Protein AF-A0AAU8FGI9-F1 (afdb_monomer_lite)

InterPro domains:
  IPR025515 Protein of unknown function DUF4403 [PF14356] (1-142)

Radius of gyration: 22.76 Å; chains: 1; bounding box: 49×37×67 Å

Foldseek 3Di:
DDWPDWDWFDDPQWIWIWTADDDPFGGIKIKIFHWWADQVQQKIFGPPIFIDDPGPDPVCVVVPPVCRVVVSVVVRVVRIGRCPVVVVVVVVVVQVCQCWPDPDVQKTKHKDWDDKGFDTWGHDGHDIDTDIDTDTDMDIGGGDPPDD

Structure (mmCIF, N/CA/C/O backbone):
data_AF-A0AAU8FGI9-F1
#
_entry.id   AF-A0AAU8FGI9-F1
#
loop_
_atom_site.group_PDB
_atom_site.id
_atom_site.type_symbol
_atom_site.label_atom_id
_atom_site.label_alt_id
_atom_site.label_comp_id
_atom_site.label_asym_id
_atom_site.label_entity_id
_atom_site.label_seq_id
_atom_site.pdbx_PDB_ins_code
_atom_site.Cartn_x
_atom_site.Cartn_y
_atom_site.Cartn_z
_atom_site.occupancy
_atom_site.B_iso_or_equiv
_atom_site.auth_seq_id
_atom_site.auth_comp_id
_atom_site.auth_asym_id
_atom_site.auth_atom_id
_atom_site.pdbx_PDB_model_num
ATOM 1 N N . MET A 1 1 ? 23.332 3.414 -17.408 1.00 72.31 1 MET A N 1
ATOM 2 C CA . MET A 1 1 ? 21.883 3.667 -17.549 1.00 72.31 1 MET A CA 1
ATOM 3 C C . MET A 1 1 ? 21.416 4.240 -16.231 1.00 72.31 1 MET A C 1
ATOM 5 O O . MET A 1 1 ? 21.767 3.673 -15.205 1.00 72.31 1 MET A O 1
ATOM 9 N N . GLU A 1 2 ? 20.710 5.360 -16.260 1.00 88.12 2 GLU A N 1
ATOM 10 C CA . GLU A 1 2 ? 20.274 6.111 -15.081 1.00 88.12 2 GLU A CA 1
ATOM 11 C C . GLU A 1 2 ? 18.756 6.323 -15.139 1.00 88.12 2 GLU A C 1
ATOM 13 O O . GLU A 1 2 ? 18.218 6.549 -16.225 1.00 88.12 2 GLU A O 1
ATOM 18 N N . VAL A 1 3 ? 18.082 6.244 -13.986 1.00 88.56 3 VAL A N 1
ATOM 19 C CA . VAL A 1 3 ? 16.668 6.623 -13.835 1.00 88.56 3 VAL A CA 1
ATOM 20 C C . VAL A 1 3 ? 16.616 8.077 -13.378 1.00 88.56 3 VAL A C 1
ATOM 22 O O . VAL A 1 3 ? 17.091 8.394 -12.293 1.00 88.56 3 VAL A O 1
ATOM 25 N N . THR A 1 4 ? 16.052 8.958 -14.201 1.00 93.50 4 THR A N 1
ATOM 26 C CA . THR A 1 4 ? 16.028 10.409 -13.953 1.00 93.50 4 THR A CA 1
ATOM 27 C C . THR A 1 4 ? 14.743 10.892 -13.293 1.00 93.50 4 THR A C 1
ATOM 29 O O . THR A 1 4 ? 14.720 11.965 -12.697 1.00 93.50 4 THR A O 1
ATOM 32 N N . SER A 1 5 ? 13.653 10.141 -13.433 1.00 93.25 5 SER A N 1
ATOM 33 C CA . SER A 1 5 ? 12.354 10.480 -12.854 1.00 93.25 5 SER A CA 1
ATOM 34 C C . SER A 1 5 ? 11.505 9.230 -12.672 1.00 93.25 5 SER A C 1
ATOM 36 O O . SER A 1 5 ? 11.639 8.267 -13.428 1.00 93.25 5 SER A O 1
ATOM 38 N N . ILE A 1 6 ? 10.626 9.264 -11.671 1.00 92.19 6 ILE A N 1
ATOM 39 C CA . ILE A 1 6 ? 9.575 8.272 -11.454 1.00 92.19 6 ILE A CA 1
ATOM 40 C C . ILE A 1 6 ? 8.293 9.037 -11.147 1.00 92.19 6 ILE A C 1
ATOM 42 O O . ILE A 1 6 ? 8.285 9.895 -10.266 1.00 92.19 6 ILE A O 1
ATOM 46 N N . ASP A 1 7 ? 7.229 8.719 -11.872 1.00 91.75 7 ASP A N 1
ATOM 47 C CA . ASP A 1 7 ? 5.882 9.224 -11.629 1.00 91.75 7 ASP A CA 1
ATOM 48 C C . ASP A 1 7 ? 4.892 8.055 -11.634 1.00 91.75 7 ASP A C 1
ATOM 50 O O . ASP A 1 7 ? 5.088 7.060 -12.340 1.00 91.75 7 ASP A O 1
ATOM 54 N N . MET A 1 8 ? 3.847 8.155 -10.817 1.00 91.62 8 MET A N 1
ATOM 55 C CA . MET A 1 8 ? 2.852 7.105 -10.6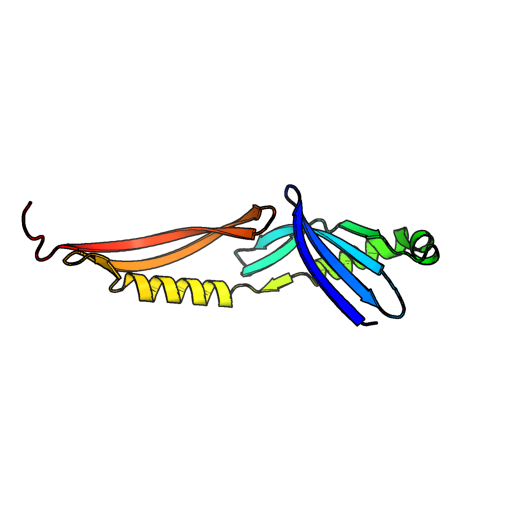47 1.00 91.62 8 MET A CA 1
ATOM 56 C C . MET A 1 8 ? 1.450 7.686 -10.560 1.00 91.62 8 MET A C 1
ATOM 58 O O . MET A 1 8 ? 1.183 8.583 -9.763 1.00 91.62 8 MET A O 1
ATOM 62 N N . TYR A 1 9 ? 0.531 7.112 -11.327 1.00 92.38 9 TYR A N 1
ATOM 63 C CA . TYR A 1 9 ? -0.868 7.516 -11.313 1.00 92.38 9 TYR A CA 1
ATOM 64 C C . TYR A 1 9 ? -1.784 6.355 -11.680 1.00 92.38 9 TYR A C 1
ATOM 66 O O . TYR A 1 9 ? -1.396 5.409 -12.369 1.00 92.38 9 TYR A O 1
ATOM 74 N N . GLY A 1 10 ? -3.022 6.424 -11.204 1.00 91.62 10 GLY A N 1
ATOM 75 C CA . GLY A 1 10 ? -4.061 5.483 -11.596 1.00 91.62 10 GLY A CA 1
ATOM 76 C C . GLY A 1 10 ? -4.689 5.866 -12.930 1.00 91.62 10 GLY A C 1
ATOM 77 O O . GLY A 1 10 ? -5.048 7.022 -13.154 1.00 91.62 10 GLY A O 1
ATOM 78 N N . GLN A 1 11 ? -4.866 4.879 -13.801 1.00 89.62 11 GLN A N 1
ATOM 79 C CA . GLN A 1 11 ? -5.634 4.993 -15.033 1.00 89.62 11 GLN A CA 1
ATOM 80 C C . GLN A 1 11 ? -6.592 3.803 -15.114 1.00 89.62 11 GLN A C 1
ATOM 82 O O . GLN A 1 11 ? -6.163 2.663 -15.287 1.00 89.62 11 GLN A O 1
ATOM 87 N N . ASN A 1 12 ? -7.895 4.070 -14.993 1.00 88.00 12 ASN A N 1
ATOM 88 C CA . ASN A 1 12 ? -8.916 3.039 -14.785 1.00 88.00 12 ASN A CA 1
ATOM 89 C C . ASN A 1 12 ? -8.585 2.193 -13.537 1.00 88.00 12 ASN A C 1
ATOM 91 O O . ASN A 1 12 ? -8.430 2.743 -12.450 1.00 88.00 12 ASN A O 1
A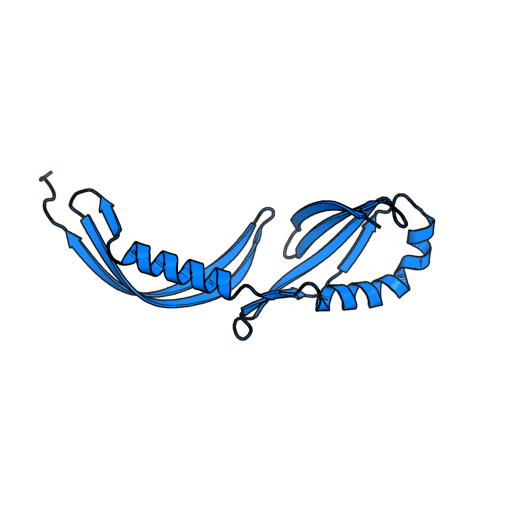TOM 95 N N . ASP A 1 13 ? -8.448 0.879 -13.689 1.00 88.44 13 ASP A N 1
ATOM 96 C CA . ASP A 1 13 ? -8.061 -0.087 -12.658 1.00 88.44 13 ASP A CA 1
ATOM 97 C C . ASP A 1 13 ? -6.549 -0.389 -12.632 1.00 88.44 13 ASP A C 1
ATOM 99 O O . ASP A 1 13 ? -6.091 -1.222 -11.846 1.00 88.44 13 ASP A O 1
ATOM 103 N N . ARG A 1 14 ? -5.750 0.287 -13.471 1.00 90.56 14 ARG A N 1
ATOM 104 C CA . ARG A 1 14 ? -4.316 0.014 -13.640 1.00 90.56 14 ARG A CA 1
ATOM 105 C C . ARG A 1 14 ? -3.461 1.131 -13.061 1.00 90.56 14 ARG A C 1
ATOM 107 O O . ARG A 1 14 ? -3.687 2.311 -13.325 1.00 90.56 14 ARG A O 1
ATOM 114 N N . LEU A 1 15 ? -2.437 0.753 -12.303 1.00 91.31 15 LEU A N 1
ATOM 115 C CA . LEU A 1 15 ? -1.376 1.659 -11.887 1.00 91.31 15 LEU A CA 1
ATOM 116 C C . LEU A 1 15 ? -0.410 1.829 -13.053 1.00 91.31 15 LEU A C 1
ATOM 118 O O . LEU A 1 15 ? 0.114 0.842 -13.571 1.00 91.31 15 LEU A O 1
ATOM 122 N N . VAL A 1 16 ? -0.174 3.077 -13.440 1.00 90.31 16 VAL A N 1
ATOM 123 C CA . VAL A 1 16 ? 0.826 3.455 -14.432 1.00 90.31 16 VAL A CA 1
ATOM 124 C C . VAL A 1 16 ? 2.056 3.968 -13.702 1.00 90.31 16 VAL A C 1
ATOM 126 O O . VAL A 1 16 ? 1.960 4.901 -12.911 1.00 90.31 16 VAL A O 1
ATOM 129 N N . ILE A 1 17 ? 3.207 3.370 -13.989 1.00 89.25 17 ILE A N 1
ATOM 130 C CA . ILE A 1 17 ? 4.521 3.813 -13.533 1.00 89.25 17 ILE A CA 1
ATOM 131 C C . ILE A 1 17 ? 5.260 4.346 -14.753 1.00 89.25 17 ILE A C 1
ATOM 133 O O . ILE A 1 17 ? 5.580 3.589 -15.672 1.00 89.25 17 ILE A O 1
ATOM 137 N N . LYS A 1 18 ? 5.533 5.647 -14.754 1.00 89.00 18 LYS A N 1
ATOM 138 C CA . LYS A 1 18 ? 6.361 6.316 -15.750 1.00 89.00 18 LYS A CA 1
ATOM 139 C C . LYS A 1 18 ? 7.766 6.478 -15.184 1.00 89.00 18 LYS A C 1
ATOM 141 O O . LYS A 1 18 ? 7.927 7.101 -14.139 1.00 89.00 18 LYS A O 1
ATOM 146 N N . ALA A 1 19 ? 8.777 5.968 -15.879 1.00 87.94 19 ALA A N 1
ATOM 147 C CA . ALA A 1 19 ? 10.171 6.186 -15.509 1.00 87.94 19 ALA A CA 1
ATOM 148 C C . ALA A 1 19 ? 10.954 6.827 -16.659 1.00 87.94 19 ALA A C 1
ATOM 150 O O . ALA A 1 19 ? 10.978 6.298 -17.770 1.00 87.94 19 ALA A O 1
ATOM 151 N N . GLY A 1 20 ? 11.601 7.958 -16.385 1.00 87.25 20 GLY A N 1
ATOM 152 C CA . GLY A 1 20 ? 12.518 8.600 -17.323 1.00 87.25 20 GLY A CA 1
ATOM 153 C C . GLY A 1 20 ? 13.890 7.937 -17.258 1.00 87.25 20 GLY A C 1
ATOM 154 O O . GLY A 1 20 ? 14.432 7.744 -16.168 1.00 87.25 20 GLY A O 1
ATOM 155 N N . LEU A 1 21 ? 14.451 7.581 -18.412 1.00 84.94 21 LEU A N 1
ATOM 156 C CA . LEU A 1 21 ? 15.749 6.922 -18.534 1.00 84.94 21 LEU A CA 1
ATOM 157 C C . LEU A 1 21 ? 16.739 7.772 -19.336 1.00 84.94 21 LEU A C 1
ATOM 159 O O . LEU A 1 21 ? 16.378 8.387 -20.345 1.00 84.94 21 LEU A O 1
ATOM 163 N N . LYS A 1 22 ? 18.008 7.745 -18.911 1.00 84.31 22 LYS A N 1
ATOM 164 C CA . LYS A 1 22 ? 19.139 8.372 -19.608 1.00 84.31 22 LYS A CA 1
ATOM 165 C C . LYS A 1 22 ? 20.327 7.411 -19.753 1.00 84.31 22 LYS A C 1
ATOM 167 O O . LYS A 1 22 ? 20.654 6.637 -18.847 1.00 84.31 22 LYS A O 1
ATOM 172 N N . GLY A 1 23 ? 21.006 7.460 -20.900 1.00 82.38 23 GLY A N 1
ATOM 173 C CA . GLY A 1 23 ? 22.185 6.653 -21.226 1.00 82.38 23 GLY A CA 1
ATOM 174 C C . GLY A 1 23 ? 21.981 5.810 -22.485 1.00 82.38 23 GLY A C 1
ATOM 175 O O . GLY A 1 23 ? 21.795 6.356 -23.568 1.00 82.38 23 GLY A O 1
ATOM 176 N N . SER A 1 24 ? 22.033 4.480 -22.344 1.00 72.94 24 SER A N 1
ATOM 177 C CA . SER A 1 24 ? 21.841 3.524 -23.450 1.00 72.94 24 SER A CA 1
ATOM 178 C C . SER A 1 24 ? 20.438 3.580 -24.062 1.00 72.94 24 SER A C 1
ATOM 180 O O . SER A 1 24 ? 20.268 3.305 -25.246 1.00 72.94 24 SER A O 1
ATOM 182 N N . ILE A 1 25 ? 19.440 3.962 -23.263 1.00 70.44 25 ILE A N 1
ATOM 183 C CA . ILE A 1 25 ? 18.077 4.273 -23.689 1.00 70.44 25 ILE A CA 1
ATOM 184 C C . ILE A 1 25 ? 17.764 5.669 -23.150 1.00 70.44 25 ILE A C 1
ATOM 186 O O . ILE A 1 25 ? 17.911 5.908 -21.953 1.00 70.44 25 ILE A O 1
ATOM 190 N N . ASN A 1 26 ? 17.359 6.576 -24.040 1.00 79.69 26 ASN A N 1
ATOM 191 C CA . ASN A 1 26 ? 16.924 7.927 -23.693 1.00 79.69 26 ASN A CA 1
ATOM 192 C C . ASN A 1 26 ? 15.428 8.067 -23.999 1.00 79.69 26 ASN A C 1
ATOM 194 O O . ASN A 1 26 ? 15.017 7.937 -25.158 1.00 79.69 26 ASN A O 1
ATOM 198 N N . GLY A 1 27 ? 14.621 8.339 -22.977 1.00 79.12 27 GLY A N 1
ATOM 199 C CA . GLY A 1 27 ? 13.173 8.494 -23.110 1.00 79.12 27 GLY A CA 1
ATOM 200 C C . GLY A 1 27 ? 12.413 8.025 -21.879 1.00 79.12 27 GLY A C 1
ATOM 201 O O . GLY A 1 27 ? 13.016 7.695 -20.860 1.00 79.12 27 GLY A O 1
ATOM 202 N N . ASP A 1 28 ? 11.091 7.983 -22.005 1.00 80.69 28 ASP A N 1
ATOM 203 C CA . ASP A 1 28 ? 10.205 7.535 -20.940 1.00 80.69 28 ASP A CA 1
ATOM 204 C C . ASP A 1 28 ? 9.767 6.092 -21.192 1.00 80.69 28 ASP A C 1
ATOM 206 O O . ASP A 1 28 ? 9.460 5.695 -22.319 1.00 80.69 28 ASP A O 1
ATOM 210 N N . ILE A 1 29 ? 9.717 5.309 -20.122 1.00 80.94 29 ILE A N 1
ATOM 211 C CA . ILE A 1 29 ? 9.134 3.975 -20.127 1.00 80.94 29 ILE A CA 1
ATOM 212 C C . ILE A 1 29 ? 7.860 3.973 -19.291 1.00 80.94 29 ILE A C 1
ATOM 214 O O . ILE A 1 29 ? 7.812 4.617 -18.241 1.00 80.94 29 ILE A O 1
ATOM 218 N N . TYR A 1 30 ? 6.844 3.237 -19.736 1.00 84.19 30 TYR A N 1
ATOM 219 C CA . TYR A 1 30 ? 5.578 3.112 -19.024 1.00 84.19 30 TYR A CA 1
ATOM 220 C C . TYR A 1 30 ? 5.301 1.650 -18.706 1.00 84.19 30 TYR A C 1
ATOM 222 O O . TYR A 1 30 ? 5.263 0.798 -19.592 1.00 84.19 30 TYR A O 1
ATOM 230 N N . LEU A 1 31 ? 5.074 1.368 -17.430 1.00 85.75 31 LEU A N 1
ATOM 231 C CA . LEU A 1 31 ? 4.651 0.066 -16.932 1.00 85.75 31 LEU A CA 1
ATOM 232 C C . LEU A 1 31 ? 3.239 0.200 -16.380 1.00 85.75 31 LEU A C 1
ATOM 234 O O . LEU A 1 31 ? 2.967 1.116 -15.609 1.00 85.75 31 LEU A O 1
ATOM 238 N N . LYS A 1 32 ? 2.331 -0.675 -16.807 1.00 87.94 32 LYS A N 1
ATOM 239 C CA . LYS A 1 32 ? 0.904 -0.602 -16.480 1.00 87.94 32 LYS A CA 1
ATOM 240 C C . LYS A 1 32 ? 0.442 -1.953 -15.962 1.00 87.94 32 LYS A C 1
ATOM 242 O O . LYS A 1 32 ? 0.521 -2.941 -16.679 1.00 87.94 32 LYS A O 1
ATOM 247 N N . GLY A 1 33 ? -0.067 -2.018 -14.740 1.00 89.00 33 GLY A N 1
ATOM 248 C CA . GLY A 1 33 ? -0.531 -3.278 -14.156 1.00 89.00 33 GLY A CA 1
ATOM 249 C C . GLY A 1 33 ? -1.630 -3.057 -13.135 1.00 89.00 33 GLY A C 1
ATOM 250 O O . GLY A 1 33 ? -1.801 -1.949 -12.636 1.00 89.00 33 GLY A O 1
ATOM 251 N N . VAL A 1 34 ? -2.389 -4.105 -12.831 1.00 92.31 34 VAL A N 1
ATOM 252 C CA . VAL A 1 34 ? -3.451 -4.041 -11.821 1.00 92.31 34 VAL A CA 1
ATOM 253 C C . VAL A 1 34 ? -2.832 -4.309 -10.447 1.00 92.31 34 VAL A C 1
ATOM 255 O O . VAL A 1 34 ? -2.257 -5.387 -10.257 1.00 92.31 34 VAL A O 1
ATOM 258 N N . PRO A 1 35 ? -2.915 -3.370 -9.485 1.00 93.19 35 PRO A N 1
ATOM 259 C CA . PRO A 1 35 ? -2.451 -3.609 -8.126 1.00 93.19 35 PRO A CA 1
ATOM 260 C C . PRO A 1 35 ? -3.184 -4.779 -7.482 1.00 93.19 35 PRO A C 1
ATOM 262 O O . PRO A 1 35 ? -4.410 -4.866 -7.519 1.00 93.19 35 PRO A O 1
ATOM 265 N N . TYR A 1 36 ? -2.425 -5.666 -6.856 1.00 91.62 36 TYR A N 1
ATOM 266 C CA . TYR A 1 36 ? -2.948 -6.826 -6.159 1.00 91.62 36 TYR A CA 1
ATOM 267 C C . TYR A 1 36 ? -2.244 -6.999 -4.822 1.00 91.62 36 TYR A C 1
ATOM 269 O O . TYR A 1 36 ? -1.018 -7.102 -4.767 1.00 91.62 36 TYR A O 1
ATOM 277 N N . TYR A 1 37 ? -3.036 -7.066 -3.758 1.00 91.38 37 TYR A N 1
ATOM 278 C CA . TYR A 1 37 ? -2.562 -7.390 -2.423 1.00 91.38 37 TYR A CA 1
ATOM 279 C C . TYR A 1 37 ? -2.845 -8.854 -2.101 1.00 91.38 37 TYR A C 1
ATOM 281 O O . TYR A 1 37 ? -3.975 -9.320 -2.245 1.00 91.38 37 TYR A O 1
ATOM 289 N N . ASP A 1 38 ? -1.809 -9.560 -1.658 1.00 91.38 38 ASP A N 1
ATOM 290 C CA . ASP A 1 38 ? -1.907 -10.911 -1.129 1.00 91.38 38 ASP A CA 1
ATOM 291 C C . ASP A 1 38 ? -1.936 -10.864 0.409 1.00 91.38 38 ASP A C 1
ATOM 293 O O . ASP A 1 38 ? -0.919 -10.529 1.025 1.00 91.38 38 ASP A O 1
ATOM 297 N N . PRO A 1 39 ? -3.066 -11.191 1.062 1.00 87.44 39 PRO A N 1
ATOM 298 C CA . PRO A 1 39 ? -3.158 -11.159 2.517 1.00 87.44 39 PRO A CA 1
ATOM 299 C C . PRO A 1 39 ? -2.352 -12.268 3.205 1.00 87.44 39 PRO A C 1
ATOM 301 O O . PRO A 1 39 ? -1.995 -12.099 4.370 1.00 87.44 39 PRO A O 1
ATOM 304 N N . ALA A 1 40 ? -2.051 -13.378 2.520 1.00 90.06 40 ALA A N 1
ATOM 305 C CA . ALA A 1 40 ? -1.299 -14.490 3.098 1.00 90.06 40 ALA A CA 1
ATOM 306 C C . ALA A 1 40 ? 0.200 -14.177 3.169 1.00 90.06 40 ALA A C 1
ATOM 308 O O . ALA A 1 40 ? 0.849 -14.504 4.161 1.00 90.06 40 ALA A O 1
ATOM 309 N N . THR A 1 41 ? 0.746 -13.522 2.140 1.00 92.81 41 THR A N 1
ATOM 310 C CA . THR A 1 41 ? 2.166 -13.120 2.113 1.00 92.81 41 THR A CA 1
ATOM 311 C C . THR A 1 41 ? 2.398 -11.669 2.529 1.00 92.81 41 THR A C 1
ATOM 313 O O . THR A 1 41 ? 3.547 -11.265 2.700 1.00 92.81 41 THR A O 1
ATOM 316 N N . GLN A 1 42 ? 1.328 -10.886 2.700 1.00 91.06 42 GLN A N 1
ATOM 317 C CA . GLN A 1 42 ? 1.359 -9.446 2.972 1.00 91.06 42 GLN A CA 1
ATOM 318 C C . GLN A 1 42 ? 2.171 -8.668 1.925 1.00 91.06 42 GLN A C 1
ATOM 320 O O . GLN A 1 42 ? 2.947 -7.764 2.251 1.00 91.06 42 GLN A O 1
ATOM 325 N N . GLN A 1 43 ? 2.004 -9.033 0.653 1.00 93.38 43 GLN A N 1
ATOM 326 C CA . GLN A 1 43 ? 2.718 -8.430 -0.470 1.00 93.38 43 GLN A CA 1
ATOM 327 C C . GLN A 1 43 ? 1.764 -7.679 -1.390 1.00 93.38 43 GLN A C 1
ATOM 329 O O . GLN A 1 43 ? 0.696 -8.174 -1.747 1.00 93.38 43 GLN A O 1
ATOM 334 N N . LEU A 1 44 ? 2.185 -6.493 -1.817 1.00 92.25 44 LEU A N 1
ATOM 335 C CA . LEU A 1 44 ? 1.580 -5.762 -2.918 1.00 92.25 44 LEU A CA 1
ATOM 336 C C . LEU A 1 44 ? 2.352 -6.072 -4.204 1.00 92.25 44 LEU A C 1
ATOM 338 O O . LEU A 1 44 ? 3.577 -6.009 -4.233 1.00 92.25 44 LEU A O 1
ATOM 342 N N . SER A 1 45 ? 1.642 -6.382 -5.278 1.00 93.00 45 SER A N 1
ATOM 343 C CA . SER A 1 45 ? 2.214 -6.694 -6.590 1.00 93.00 45 SER A CA 1
ATOM 344 C C . SER A 1 45 ? 1.422 -6.023 -7.706 1.00 93.00 45 SER A C 1
ATOM 346 O O . SER A 1 45 ? 0.308 -5.549 -7.479 1.00 93.00 45 SER A O 1
ATOM 348 N N . LEU A 1 46 ? 1.983 -5.985 -8.914 1.00 90.31 46 LEU A N 1
ATOM 349 C CA . LEU A 1 46 ? 1.249 -5.622 -10.125 1.00 90.31 46 LEU A CA 1
ATOM 350 C C . LEU A 1 46 ? 1.028 -6.870 -10.973 1.00 90.31 46 LEU A C 1
ATOM 352 O O . LEU A 1 46 ? 1.993 -7.520 -11.359 1.00 90.31 46 LEU A O 1
ATOM 356 N N . ARG A 1 47 ? -0.232 -7.187 -11.274 1.00 88.50 47 ARG A N 1
ATOM 357 C CA . ARG A 1 47 ? -0.611 -8.306 -12.145 1.00 88.50 47 ARG A CA 1
ATOM 358 C C . ARG A 1 47 ? -0.924 -7.828 -13.552 1.00 88.50 47 ARG A C 1
ATOM 360 O O . ARG A 1 47 ? -1.458 -6.729 -13.725 1.00 88.50 47 ARG A O 1
ATOM 367 N N . GLY A 1 48 ? -0.654 -8.683 -14.540 1.00 84.19 48 GLY A N 1
ATOM 368 C CA . GLY A 1 48 ? -0.979 -8.392 -15.938 1.00 84.19 48 GLY A CA 1
ATOM 369 C C . GLY A 1 48 ? -0.223 -7.156 -16.410 1.00 84.19 48 GLY A C 1
ATOM 370 O O . GLY A 1 48 ? -0.833 -6.167 -16.817 1.00 84.19 48 GLY A O 1
ATOM 371 N N . LEU A 1 49 ? 1.097 -7.180 -16.226 1.00 82.62 49 LEU A N 1
ATOM 372 C CA . LEU A 1 49 ? 1.963 -6.044 -16.493 1.00 82.62 49 LEU A CA 1
ATOM 373 C C . LEU A 1 49 ? 2.137 -5.843 -18.005 1.00 82.62 49 LEU A C 1
ATOM 375 O O . LEU A 1 49 ? 2.838 -6.606 -18.671 1.00 82.62 49 LEU A O 1
ATOM 379 N N . ASP A 1 50 ? 1.545 -4.771 -18.519 1.00 75.12 50 ASP A N 1
ATOM 380 C CA . ASP A 1 50 ? 1.782 -4.281 -19.869 1.00 75.12 50 ASP A CA 1
ATOM 381 C C . ASP A 1 50 ? 2.867 -3.210 -19.855 1.00 75.12 50 ASP A C 1
ATOM 383 O O . ASP A 1 50 ? 3.013 -2.427 -18.912 1.00 75.12 50 ASP A O 1
ATOM 387 N N . TYR A 1 51 ? 3.629 -3.173 -20.938 1.00 71.69 51 TYR A N 1
ATOM 388 C CA . TYR A 1 51 ? 4.753 -2.273 -21.109 1.00 71.69 51 TYR A CA 1
ATOM 389 C C . TYR A 1 51 ? 4.574 -1.478 -22.393 1.00 71.69 51 TYR A C 1
ATOM 391 O O . TYR A 1 51 ? 4.391 -2.055 -23.464 1.00 71.69 51 TYR A O 1
ATOM 399 N N . ASP A 1 52 ? 4.640 -0.159 -22.271 1.00 66.00 52 ASP A N 1
ATOM 400 C CA . ASP A 1 52 ? 4.546 0.763 -23.392 1.00 66.00 52 ASP A CA 1
ATOM 401 C C . ASP A 1 52 ? 5.803 1.639 -23.425 1.00 66.00 52 ASP A C 1
ATOM 403 O O . ASP A 1 52 ? 6.197 2.248 -22.423 1.00 66.00 52 ASP A O 1
ATOM 407 N N . LEU A 1 53 ? 6.476 1.642 -24.573 1.00 63.75 53 LEU A N 1
ATOM 408 C CA . LEU A 1 53 ? 7.727 2.356 -24.791 1.00 63.75 53 LEU A CA 1
ATOM 409 C C . LEU A 1 53 ? 7.486 3.563 -25.677 1.00 63.75 53 LEU A C 1
ATOM 411 O O . LEU A 1 53 ? 7.503 3.446 -26.903 1.00 63.75 53 LEU A O 1
ATOM 415 N N . ASP A 1 54 ? 7.382 4.738 -25.063 1.00 59.50 54 ASP A N 1
ATOM 416 C CA . ASP A 1 54 ? 7.441 5.995 -25.803 1.00 59.50 54 ASP A CA 1
ATOM 417 C C . ASP A 1 54 ? 8.873 6.547 -25.798 1.00 59.50 54 ASP A C 1
ATOM 419 O O . ASP A 1 54 ? 9.235 7.499 -25.101 1.00 59.50 54 ASP A O 1
ATOM 423 N N . THR A 1 55 ? 9.745 5.882 -26.560 1.00 55.50 55 THR A N 1
ATOM 424 C CA . THR A 1 55 ? 11.134 6.318 -26.731 1.00 55.50 55 THR A CA 1
ATOM 425 C C . THR A 1 55 ? 11.265 7.266 -27.916 1.00 55.50 55 THR A C 1
ATOM 427 O O . THR A 1 55 ? 10.710 7.020 -28.991 1.00 55.50 55 THR A O 1
ATOM 430 N N . ARG A 1 56 ? 12.101 8.303 -27.766 1.00 50.44 56 ARG A N 1
ATOM 431 C CA . ARG A 1 56 ? 12.487 9.191 -28.880 1.00 50.44 56 ARG A CA 1
ATOM 432 C C . ARG A 1 56 ? 13.373 8.492 -29.922 1.00 50.44 56 ARG A C 1
ATOM 434 O O . ARG A 1 56 ? 13.402 8.917 -31.071 1.00 50.44 56 ARG A O 1
ATOM 441 N N . ASN A 1 57 ? 14.058 7.407 -29.551 1.00 53.03 57 ASN A N 1
ATOM 442 C CA . ASN A 1 57 ? 14.872 6.615 -30.475 1.00 53.03 57 ASN A CA 1
ATOM 443 C C . ASN A 1 57 ? 14.021 5.559 -31.199 1.00 53.03 57 ASN A C 1
ATOM 445 O O . ASN A 1 57 ? 13.529 4.612 -30.586 1.00 53.03 57 ASN A O 1
ATOM 449 N N . THR A 1 58 ? 13.902 5.691 -32.521 1.00 52.12 58 THR A N 1
ATOM 450 C CA . THR A 1 58 ? 13.171 4.785 -33.428 1.00 52.12 58 THR A CA 1
ATOM 451 C C . THR A 1 58 ? 13.744 3.363 -33.487 1.00 52.12 58 THR A C 1
ATOM 453 O O . THR A 1 58 ? 12.997 2.430 -33.757 1.00 52.12 58 THR A O 1
ATOM 456 N N . ILE A 1 59 ? 15.026 3.170 -33.155 1.00 52.75 59 ILE A N 1
ATOM 457 C CA . ILE A 1 59 ? 15.715 1.861 -33.156 1.00 52.75 59 ILE A CA 1
ATOM 458 C C . ILE A 1 59 ? 15.188 0.921 -32.051 1.00 52.75 59 ILE A C 1
ATOM 460 O O . ILE A 1 59 ? 15.157 -0.294 -32.227 1.00 52.75 59 ILE A O 1
ATOM 464 N N . VAL A 1 60 ? 14.720 1.465 -30.920 1.00 53.41 60 VAL A N 1
ATOM 465 C CA . VAL A 1 60 ? 14.143 0.667 -29.818 1.00 53.41 60 VAL A CA 1
ATOM 466 C C . VAL A 1 60 ? 12.725 0.187 -30.159 1.00 53.41 60 VAL A C 1
ATOM 468 O O . VAL A 1 60 ? 12.316 -0.891 -29.729 1.00 53.41 60 VAL A O 1
ATOM 471 N N . ARG A 1 61 ? 11.994 0.932 -31.002 1.00 55.09 61 ARG A N 1
ATOM 472 C CA . ARG A 1 61 ? 10.631 0.574 -31.432 1.00 55.09 61 ARG A CA 1
ATOM 473 C C . ARG A 1 61 ? 10.605 -0.712 -32.271 1.00 55.09 61 ARG A C 1
ATOM 475 O O . ARG A 1 61 ? 9.650 -1.474 -32.177 1.00 55.09 61 ARG A O 1
ATOM 482 N N . THR A 1 62 ? 11.656 -0.992 -33.046 1.00 48.75 62 THR A N 1
ATOM 483 C CA . THR A 1 62 ? 11.735 -2.144 -33.968 1.00 48.75 62 THR A CA 1
ATOM 484 C C . THR A 1 62 ? 12.251 -3.446 -33.338 1.00 48.75 62 THR A C 1
ATOM 486 O O . THR A 1 62 ? 11.913 -4.517 -33.832 1.00 48.75 62 THR A O 1
ATOM 489 N N . ALA A 1 63 ? 12.985 -3.398 -32.220 1.00 49.97 63 ALA A N 1
ATOM 490 C CA . ALA A 1 63 ? 13.379 -4.585 -31.436 1.00 49.97 63 ALA A CA 1
ATOM 491 C C . ALA A 1 63 ? 12.350 -4.972 -30.341 1.00 49.97 63 ALA A C 1
ATOM 493 O O . ALA A 1 63 ? 12.553 -5.927 -29.589 1.00 49.97 63 ALA A O 1
ATOM 494 N N . GLY A 1 64 ? 11.254 -4.208 -30.232 1.00 54.56 64 GLY A N 1
ATOM 495 C CA . GLY A 1 64 ? 10.426 -4.095 -29.030 1.00 54.56 64 GLY A CA 1
ATOM 496 C C . GLY A 1 64 ? 9.614 -5.328 -28.631 1.00 54.56 64 GLY A C 1
ATOM 497 O O . GLY A 1 64 ? 9.513 -5.602 -27.443 1.00 54.56 64 GLY A O 1
ATOM 498 N N . TRP A 1 65 ? 9.070 -6.109 -29.565 1.00 50.09 65 TRP A N 1
ATOM 499 C CA . TRP A 1 65 ? 8.029 -7.099 -29.234 1.00 50.09 65 TRP A CA 1
ATOM 500 C C . TRP A 1 65 ? 8.531 -8.375 -28.532 1.00 50.09 65 TRP A C 1
ATOM 502 O O . TRP A 1 65 ? 7.872 -8.897 -27.632 1.00 50.09 65 TRP A O 1
ATOM 512 N N . LEU A 1 66 ? 9.721 -8.871 -28.887 1.00 52.69 66 LEU A N 1
ATOM 513 C CA . LEU A 1 66 ? 10.277 -10.099 -28.297 1.00 52.69 66 LEU A CA 1
ATOM 514 C C . LEU A 1 66 ? 10.949 -9.825 -26.938 1.00 52.69 66 LEU A C 1
ATOM 516 O O . LEU A 1 66 ? 10.907 -10.658 -26.031 1.00 52.69 66 LEU A O 1
ATOM 520 N N . LEU A 1 67 ? 11.491 -8.613 -26.769 1.00 60.53 67 LEU A N 1
ATOM 521 C CA . LEU A 1 67 ? 11.985 -8.101 -25.491 1.00 60.53 67 LEU A CA 1
ATOM 522 C C . LEU A 1 67 ? 10.837 -7.699 -24.553 1.00 60.53 67 LEU A C 1
ATOM 524 O O . LEU A 1 67 ? 10.960 -7.916 -23.352 1.00 60.53 67 LEU A O 1
ATOM 528 N N . GLN A 1 68 ? 9.708 -7.210 -25.084 1.00 63.09 68 GLN A N 1
ATOM 529 C CA . GLN A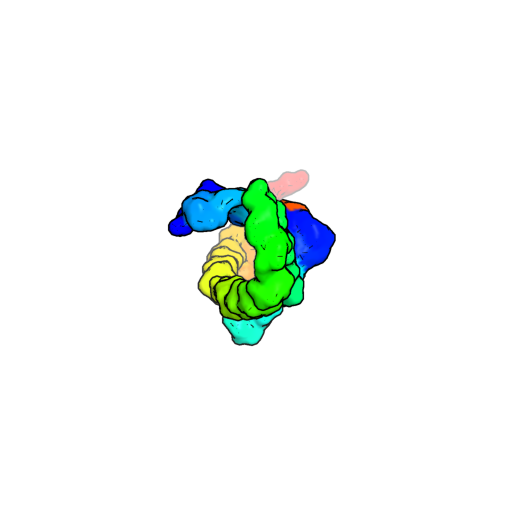 1 68 ? 8.502 -6.857 -24.321 1.00 63.09 68 GLN A CA 1
ATOM 530 C C . GLN A 1 68 ? 8.023 -8.021 -23.446 1.00 63.09 68 GLN A C 1
ATOM 532 O O . GLN A 1 68 ? 7.879 -7.859 -22.239 1.00 63.09 68 GLN A O 1
ATOM 537 N N . GLY A 1 69 ? 7.854 -9.222 -24.012 1.00 68.56 69 GLY A N 1
ATOM 538 C CA . GLY A 1 69 ? 7.333 -10.367 -23.257 1.00 68.56 69 GLY A CA 1
ATOM 539 C C . GLY A 1 69 ? 8.263 -10.863 -22.138 1.00 68.56 69 GLY A C 1
ATOM 540 O O . GLY A 1 69 ? 7.800 -11.201 -21.045 1.00 68.56 69 GLY A O 1
ATOM 541 N N . GLN A 1 70 ? 9.579 -10.916 -22.380 1.00 75.50 70 GLN A N 1
ATOM 542 C CA . GLN A 1 70 ? 10.540 -11.329 -21.348 1.00 75.50 70 GLN A CA 1
ATOM 543 C C . GLN A 1 70 ? 10.728 -10.249 -20.280 1.00 75.50 70 GLN A C 1
ATOM 545 O O . GLN A 1 70 ? 10.757 -10.566 -19.090 1.00 75.50 70 GLN A O 1
ATOM 550 N N . PHE A 1 71 ? 10.809 -8.984 -20.692 1.00 76.31 71 PHE A N 1
ATOM 551 C CA . PHE A 1 71 ? 10.954 -7.846 -19.795 1.00 76.31 71 PHE A CA 1
ATOM 552 C C . PHE A 1 71 ? 9.738 -7.682 -18.883 1.00 76.31 71 PHE A C 1
ATOM 554 O O . PHE A 1 71 ? 9.921 -7.622 -17.669 1.00 76.31 71 PHE A O 1
ATOM 561 N N . SER A 1 72 ? 8.512 -7.712 -19.425 1.00 74.69 72 SER A N 1
ATOM 562 C CA . SER A 1 72 ? 7.284 -7.650 -18.621 1.00 74.69 72 SER A CA 1
ATOM 563 C C . SER A 1 72 ? 7.241 -8.764 -17.581 1.00 74.69 72 SER A C 1
ATOM 565 O O . SER A 1 72 ? 6.996 -8.491 -16.413 1.00 74.69 72 SER A O 1
ATOM 567 N N . ARG A 1 73 ? 7.593 -10.007 -17.944 1.00 80.69 73 ARG A N 1
ATOM 568 C CA . ARG A 1 73 ? 7.651 -11.123 -16.982 1.00 80.69 73 ARG A CA 1
ATOM 569 C C . ARG A 1 73 ? 8.720 -10.944 -15.907 1.00 80.69 73 ARG A C 1
ATOM 571 O O . ARG A 1 73 ? 8.515 -11.354 -14.767 1.00 80.69 73 ARG A O 1
ATOM 578 N N . ILE A 1 74 ? 9.888 -10.409 -16.262 1.00 84.44 74 ILE A N 1
ATOM 579 C CA . ILE A 1 74 ? 10.947 -10.116 -15.285 1.00 84.44 74 ILE A CA 1
ATOM 580 C C . ILE A 1 74 ? 10.471 -9.029 -14.324 1.00 84.44 74 ILE A C 1
ATOM 582 O O . ILE A 1 74 ? 10.610 -9.198 -13.115 1.00 84.44 74 ILE A O 1
ATOM 586 N N . MET A 1 75 ? 9.892 -7.950 -14.851 1.00 83.56 75 MET A N 1
ATOM 587 C CA . MET A 1 75 ? 9.396 -6.838 -14.049 1.00 83.56 75 MET A CA 1
ATOM 588 C C . MET A 1 75 ? 8.224 -7.253 -13.167 1.00 83.56 75 MET A C 1
ATOM 590 O O . MET A 1 75 ? 8.249 -6.944 -11.985 1.00 83.56 75 MET A O 1
ATOM 594 N N . GLU A 1 76 ? 7.276 -8.043 -13.666 1.00 83.88 76 GLU A N 1
ATOM 595 C CA . GLU A 1 76 ? 6.160 -8.575 -12.873 1.00 83.88 76 GLU A CA 1
ATOM 596 C C . GLU A 1 76 ? 6.660 -9.384 -11.664 1.00 83.88 76 GLU A C 1
ATOM 598 O O . GLU A 1 76 ? 6.187 -9.190 -10.549 1.00 83.88 76 GLU A O 1
ATOM 603 N N . ARG A 1 77 ? 7.710 -10.204 -11.831 1.00 87.38 77 ARG A N 1
ATOM 604 C CA . ARG A 1 77 ? 8.342 -10.925 -10.707 1.00 87.38 77 ARG A CA 1
ATOM 605 C C . ARG A 1 77 ? 9.114 -10.027 -9.737 1.00 87.38 77 ARG A C 1
ATOM 607 O O . ARG A 1 77 ? 9.390 -10.449 -8.618 1.00 87.38 77 ARG A O 1
ATOM 614 N N . LYS A 1 78 ? 9.552 -8.847 -10.176 1.00 87.94 78 LYS A N 1
ATOM 615 C CA . LYS A 1 78 ? 10.369 -7.916 -9.380 1.00 87.94 78 LYS A CA 1
ATOM 616 C C . LYS A 1 78 ? 9.540 -6.818 -8.718 1.00 87.94 78 LYS A C 1
ATOM 618 O O . LYS A 1 78 ? 9.962 -6.298 -7.693 1.00 87.94 78 LYS A O 1
ATOM 623 N N . MET A 1 79 ? 8.373 -6.491 -9.266 1.00 87.25 79 MET A N 1
ATOM 624 C CA . MET A 1 79 ? 7.422 -5.510 -8.740 1.00 87.25 79 MET A CA 1
ATOM 625 C C . MET A 1 79 ? 6.550 -6.130 -7.648 1.00 87.25 79 MET A C 1
ATOM 627 O O . MET A 1 79 ? 5.324 -6.144 -7.730 1.00 87.25 79 MET A O 1
ATOM 631 N N . VAL A 1 80 ? 7.221 -6.665 -6.631 1.00 91.69 80 VAL A N 1
ATOM 632 C CA . VAL A 1 80 ? 6.621 -7.261 -5.444 1.00 91.69 80 VAL A CA 1
ATOM 633 C C . VAL A 1 80 ? 7.158 -6.503 -4.240 1.00 91.69 80 VAL A C 1
ATOM 635 O O .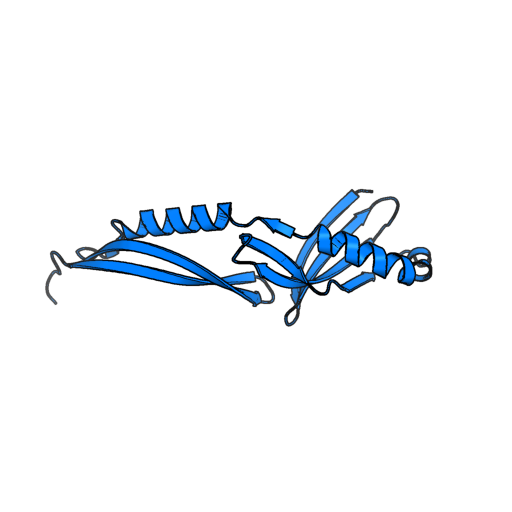 VAL A 1 80 ? 8.362 -6.479 -3.991 1.00 91.69 80 VAL A O 1
ATOM 638 N N . PHE A 1 81 ? 6.254 -5.869 -3.507 1.00 91.38 81 PHE A N 1
ATOM 639 C CA . PHE A 1 81 ? 6.557 -4.987 -2.394 1.00 91.38 81 PHE A CA 1
ATOM 640 C C . PHE A 1 81 ? 6.006 -5.613 -1.111 1.00 91.38 81 PHE A C 1
ATOM 642 O O . PHE A 1 81 ? 4.784 -5.715 -0.967 1.00 91.38 81 PHE A O 1
ATOM 649 N N . PRO A 1 82 ? 6.861 -6.059 -0.176 1.00 93.12 82 PRO A N 1
ATOM 650 C CA . PRO A 1 82 ? 6.389 -6.470 1.137 1.00 93.12 82 PRO A CA 1
ATOM 651 C C . PRO A 1 82 ? 5.826 -5.243 1.858 1.00 93.12 82 PRO A C 1
ATOM 653 O O . PRO A 1 82 ? 6.500 -4.220 1.961 1.00 93.12 82 PRO A O 1
ATOM 656 N N . VAL A 1 83 ? 4.583 -5.344 2.330 1.00 91.25 83 VAL A N 1
ATOM 657 C CA . VAL A 1 83 ? 3.888 -4.261 3.049 1.00 91.25 83 VAL A CA 1
ATOM 658 C C . VAL A 1 83 ? 3.541 -4.639 4.496 1.00 91.25 83 VAL A C 1
ATOM 660 O O . VAL A 1 83 ? 2.820 -3.916 5.184 1.00 91.25 83 VAL A O 1
ATOM 663 N N . GLY A 1 84 ? 4.035 -5.792 4.962 1.00 90.56 84 GLY A N 1
ATOM 664 C CA . GLY A 1 84 ? 3.746 -6.339 6.289 1.00 90.56 84 GLY A CA 1
ATOM 665 C C . GLY A 1 84 ? 4.144 -5.402 7.429 1.00 90.56 84 GLY A C 1
ATOM 666 O O . GLY A 1 84 ? 3.339 -5.182 8.334 1.00 90.56 84 GLY A O 1
ATOM 667 N N . ASP A 1 85 ? 5.326 -4.788 7.347 1.00 93.31 85 ASP A N 1
ATOM 668 C CA . ASP A 1 85 ? 5.822 -3.861 8.371 1.00 93.31 85 ASP A CA 1
ATOM 669 C C . ASP A 1 85 ? 4.961 -2.595 8.442 1.00 93.31 85 ASP A C 1
ATOM 671 O O . ASP A 1 85 ? 4.537 -2.186 9.519 1.00 93.31 85 ASP A O 1
ATOM 675 N N . GLN A 1 86 ? 4.590 -2.027 7.291 1.00 89.69 86 GLN A N 1
ATOM 676 C CA . GLN A 1 86 ? 3.716 -0.854 7.215 1.00 89.69 86 GLN A CA 1
ATOM 677 C C . GLN A 1 86 ? 2.327 -1.164 7.785 1.00 89.69 86 GLN A C 1
ATOM 679 O O . GLN A 1 86 ? 1.736 -0.338 8.484 1.00 89.69 86 GLN A O 1
ATOM 684 N N . ILE A 1 87 ? 1.807 -2.370 7.531 1.00 87.81 87 ILE A N 1
ATOM 685 C CA . ILE A 1 87 ? 0.559 -2.843 8.137 1.00 87.81 87 ILE A CA 1
ATOM 686 C C . ILE A 1 87 ? 0.728 -2.992 9.655 1.00 87.81 87 ILE A C 1
ATOM 688 O O . ILE A 1 87 ? -0.154 -2.574 10.406 1.00 87.81 87 ILE A O 1
ATOM 692 N N . ALA A 1 88 ? 1.836 -3.563 10.132 1.00 89.88 88 ALA A N 1
ATOM 693 C CA . ALA A 1 88 ? 2.107 -3.726 11.559 1.00 89.88 88 ALA A CA 1
ATOM 694 C C . ALA A 1 88 ? 2.216 -2.372 12.280 1.00 89.88 88 ALA A C 1
ATOM 696 O O . ALA A 1 88 ? 1.612 -2.183 13.341 1.00 89.88 88 ALA A O 1
ATOM 697 N N . ASP A 1 89 ? 2.897 -1.403 11.676 1.00 91.69 89 ASP A N 1
ATOM 698 C CA . ASP A 1 89 ? 3.021 -0.041 12.188 1.00 91.69 89 ASP A CA 1
ATOM 699 C C . ASP A 1 89 ? 1.676 0.683 12.223 1.00 91.69 89 ASP A C 1
ATOM 701 O O . ASP A 1 89 ? 1.329 1.304 13.235 1.00 91.69 89 ASP A O 1
ATOM 705 N N . ALA A 1 90 ? 0.863 0.545 11.171 1.00 87.19 90 ALA A N 1
ATOM 706 C CA . ALA A 1 90 ? -0.498 1.072 11.150 1.00 87.19 90 ALA A CA 1
ATOM 707 C C . ALA A 1 90 ? -1.349 0.453 12.273 1.00 87.19 90 ALA A C 1
ATOM 709 O O . ALA A 1 90 ? -2.002 1.178 13.028 1.00 87.19 90 ALA A O 1
ATOM 710 N N . LYS A 1 91 ? -1.281 -0.874 12.461 1.00 86.88 91 LYS A N 1
ATOM 711 C CA . LYS A 1 91 ? -1.966 -1.574 13.562 1.00 86.88 91 LYS A CA 1
ATOM 712 C C . LYS A 1 91 ? -1.537 -1.035 14.922 1.00 86.88 91 LYS A C 1
ATOM 714 O O . LYS A 1 91 ? -2.383 -0.737 15.764 1.00 86.88 91 LYS A O 1
ATOM 719 N N . ASN A 1 92 ? -0.234 -0.900 15.146 1.00 90.56 92 ASN A N 1
ATOM 720 C CA . ASN A 1 92 ? 0.315 -0.404 16.404 1.00 90.56 92 ASN A CA 1
ATOM 721 C C . ASN A 1 92 ? -0.093 1.045 16.672 1.00 90.56 92 ASN A C 1
ATOM 723 O O . ASN A 1 92 ? -0.433 1.385 17.806 1.00 90.56 92 ASN A O 1
ATOM 727 N N . THR A 1 93 ? -0.116 1.876 15.635 1.00 90.69 93 THR A N 1
ATOM 728 C CA . THR A 1 93 ? -0.583 3.261 15.716 1.00 90.69 93 THR A CA 1
ATOM 729 C C . THR A 1 93 ? -2.051 3.309 16.130 1.00 90.69 93 THR A C 1
ATOM 731 O O . THR A 1 93 ? -2.376 3.948 17.127 1.00 90.69 93 THR A O 1
ATOM 734 N N . ILE A 1 94 ? -2.925 2.548 15.462 1.00 87.88 94 ILE A N 1
ATOM 735 C CA . ILE A 1 94 ? -4.357 2.493 15.795 1.00 87.88 94 ILE A CA 1
ATOM 736 C C . ILE A 1 94 ? -4.572 1.993 17.232 1.00 87.88 94 ILE A C 1
ATOM 738 O O . ILE A 1 94 ? -5.339 2.600 17.980 1.00 87.88 94 ILE A O 1
ATOM 742 N N . ARG A 1 95 ? -3.861 0.937 17.658 1.00 88.06 95 ARG A N 1
ATOM 743 C CA . ARG A 1 95 ? -3.915 0.427 19.044 1.00 88.06 95 ARG A CA 1
ATOM 744 C C . ARG A 1 95 ? -3.561 1.507 20.064 1.00 88.06 95 ARG A C 1
ATOM 746 O O . ARG A 1 95 ? -4.289 1.694 21.037 1.00 88.06 95 ARG A O 1
ATOM 753 N N . LYS A 1 96 ? -2.452 2.217 19.842 1.00 89.88 96 LYS A N 1
ATOM 754 C CA . LYS A 1 96 ? -1.988 3.287 20.736 1.00 89.88 96 LYS A CA 1
ATOM 755 C C . LYS A 1 96 ? -3.006 4.419 20.798 1.00 89.88 96 LYS A C 1
ATOM 757 O O . LYS A 1 96 ? -3.395 4.809 21.896 1.00 89.88 96 LYS A O 1
ATOM 762 N N . THR A 1 97 ? -3.488 4.884 19.648 1.00 88.62 97 THR A N 1
ATOM 763 C CA . THR A 1 97 ? -4.474 5.966 19.570 1.00 88.62 97 THR A CA 1
ATOM 764 C C . THR A 1 97 ? -5.762 5.606 20.303 1.00 88.62 97 THR A C 1
ATOM 766 O O . THR A 1 97 ? -6.222 6.388 21.128 1.00 88.62 97 THR A O 1
ATOM 769 N N . LEU A 1 98 ? -6.314 4.409 20.075 1.00 87.12 98 LEU A N 1
ATOM 770 C CA . LEU A 1 98 ? -7.577 3.990 20.691 1.00 87.12 98 LEU A CA 1
ATOM 771 C C . LEU A 1 98 ? -7.478 3.734 22.200 1.00 87.12 98 LEU A C 1
ATOM 773 O O . LEU A 1 98 ? -8.503 3.774 22.875 1.00 87.12 98 LEU A O 1
ATOM 777 N N . SER A 1 99 ? -6.285 3.507 22.756 1.00 86.38 99 SER A N 1
ATOM 778 C CA . SER A 1 99 ? -6.125 3.190 24.184 1.00 86.38 99 SER A CA 1
ATOM 779 C C . SER A 1 99 ? -6.641 4.289 25.128 1.00 86.38 99 SER A C 1
ATOM 781 O O . SER A 1 99 ? -7.119 3.986 26.226 1.00 86.38 99 SER A O 1
ATOM 783 N N . ASN A 1 100 ? -6.575 5.558 24.707 1.00 86.94 100 ASN A N 1
ATOM 784 C CA . ASN A 1 100 ? -7.042 6.709 25.479 1.00 86.94 100 ASN A CA 1
ATOM 785 C C . ASN A 1 100 ? -7.326 7.923 24.572 1.00 86.94 100 ASN A C 1
ATOM 787 O O . ASN A 1 100 ? -6.742 8.996 24.738 1.00 86.94 100 ASN A O 1
ATOM 791 N N . TYR A 1 101 ? -8.200 7.747 23.584 1.00 89.69 101 TYR A N 1
ATOM 792 C CA . TYR A 1 101 ? -8.521 8.790 22.613 1.00 89.69 101 TYR A CA 1
ATOM 793 C C . TYR A 1 101 ? -9.492 9.819 23.209 1.00 89.69 101 TYR A C 1
ATOM 795 O O . TYR A 1 101 ? -10.654 9.510 23.482 1.00 89.69 101 TYR A O 1
ATOM 803 N N . LYS A 1 102 ? -9.040 11.061 23.410 1.00 89.69 102 LYS A N 1
ATOM 804 C CA . LYS A 1 102 ? -9.914 12.173 23.809 1.00 89.69 102 LYS A CA 1
ATOM 805 C C . LYS A 1 102 ? -10.634 12.705 22.568 1.00 89.69 102 LYS A C 1
ATOM 807 O O . LYS A 1 102 ? -9.999 13.316 21.717 1.00 89.69 102 LYS A O 1
ATOM 812 N N . VAL A 1 103 ? -11.944 12.480 22.485 1.00 87.81 103 VAL A N 1
ATOM 813 C CA . VAL A 1 103 ? -12.776 12.955 21.363 1.00 87.81 103 VAL A CA 1
ATOM 814 C C . VAL A 1 103 ? -13.038 14.449 21.512 1.00 87.81 103 VAL A C 1
ATOM 816 O O . VAL A 1 103 ? -12.851 15.227 20.585 1.00 87.81 103 VAL A O 1
ATOM 819 N N . THR A 1 104 ? -13.456 14.845 22.711 1.00 88.88 104 THR A N 1
ATOM 820 C CA . THR A 1 104 ? -13.670 16.235 23.110 1.00 88.88 104 THR A CA 1
ATOM 821 C C . THR A 1 104 ? -13.493 16.349 24.626 1.00 88.88 104 THR A C 1
ATOM 823 O O . THR A 1 104 ? -13.202 15.364 25.315 1.00 88.88 104 THR A O 1
ATOM 826 N N . GLU A 1 105 ? -13.601 17.552 25.176 1.00 87.44 105 GLU A N 1
ATOM 827 C CA . GLU A 1 105 ? -13.610 17.735 26.621 1.00 87.44 105 GLU A CA 1
ATOM 828 C C . GLU A 1 105 ? -14.744 16.931 27.270 1.00 87.44 105 GLU A C 1
ATOM 830 O O . GLU A 1 105 ? -15.872 16.894 26.787 1.00 87.44 105 GLU A O 1
ATOM 835 N N . GLY A 1 106 ? -14.405 16.198 28.329 1.00 88.25 106 GLY A N 1
ATOM 836 C CA . GLY A 1 106 ? -15.337 15.315 29.018 1.00 88.25 106 GLY A CA 1
ATOM 837 C C . GLY A 1 106 ? -15.720 14.026 28.284 1.00 88.25 106 GLY A C 1
ATOM 838 O O . GLY A 1 106 ? -16.422 13.210 28.870 1.00 88.25 106 GLY A O 1
ATOM 839 N N . VAL A 1 107 ? -15.244 13.773 27.058 1.00 90.50 107 VAL A N 1
ATOM 840 C CA . VAL A 1 107 ? -15.558 12.544 26.304 1.00 90.50 107 VAL A CA 1
ATOM 841 C C . VAL A 1 107 ? -14.279 11.824 25.885 1.00 90.50 107 VAL A C 1
ATOM 843 O O . VAL A 1 107 ? -13.509 12.302 25.049 1.00 90.50 107 VAL A O 1
ATOM 846 N N . VAL A 1 108 ? -14.061 10.640 26.455 1.00 91.50 108 VAL A N 1
ATOM 847 C CA . VAL A 1 108 ? -12.884 9.803 26.196 1.00 91.50 108 VAL A CA 1
ATOM 848 C C . VAL A 1 108 ? -13.317 8.427 25.715 1.00 91.50 108 VAL A C 1
ATOM 850 O O . VAL A 1 108 ? -14.136 7.759 26.343 1.00 91.50 108 VAL A O 1
ATOM 853 N N . VAL A 1 109 ? -12.716 7.981 24.619 1.00 90.50 109 VAL A N 1
ATOM 854 C CA . VAL A 1 109 ? -12.857 6.634 24.079 1.00 90.50 109 VAL A CA 1
ATOM 855 C C . VAL A 1 109 ? -11.666 5.789 24.521 1.00 90.50 109 VAL A C 1
ATOM 857 O O . VAL A 1 109 ? -10.511 6.189 24.378 1.00 90.50 109 VAL A O 1
ATOM 860 N N . LYS A 1 110 ? -11.956 4.596 25.038 1.00 91.38 110 LYS A N 1
ATOM 861 C CA . LYS A 1 110 ? -10.975 3.548 25.324 1.00 91.38 110 LYS A CA 1
ATOM 862 C C . LYS A 1 110 ? -11.333 2.302 24.531 1.00 91.38 110 LYS A C 1
ATOM 864 O O . LYS A 1 110 ? -12.287 1.600 24.861 1.00 91.38 110 LYS A O 1
ATOM 869 N N . GLY A 1 111 ? -10.580 2.044 23.474 1.00 89.00 111 GLY A N 1
ATOM 870 C CA . GLY A 1 111 ? -10.715 0.878 22.617 1.00 89.00 111 GLY A CA 1
ATOM 871 C C . GLY A 1 111 ? -9.626 -0.156 22.885 1.00 89.00 111 GLY A C 1
ATOM 872 O O . GLY A 1 111 ? -8.451 0.182 23.011 1.00 89.00 111 GLY A O 1
ATOM 873 N N . ILE A 1 112 ? -10.020 -1.426 22.922 1.00 88.00 112 ILE A N 1
ATOM 874 C CA . ILE A 1 112 ? -9.126 -2.578 22.820 1.00 88.00 112 ILE A CA 1
ATOM 875 C C . ILE A 1 112 ? -9.362 -3.188 21.446 1.00 88.00 112 ILE A C 1
ATOM 877 O O . ILE A 1 112 ? -10.432 -3.726 21.166 1.00 88.00 112 ILE A O 1
ATOM 881 N N . LEU A 1 113 ? -8.355 -3.087 20.590 1.00 87.25 113 LEU A N 1
ATOM 882 C CA . LEU A 1 113 ? -8.390 -3.614 19.237 1.00 87.25 113 LEU A CA 1
ATOM 883 C C . LEU A 1 113 ? -7.904 -5.067 19.231 1.00 87.25 113 LEU A C 1
ATOM 885 O O . LEU A 1 113 ? -6.752 -5.332 19.580 1.00 87.25 113 LEU A O 1
ATOM 889 N N . SER A 1 114 ? -8.777 -5.985 18.827 1.00 85.50 114 SER A N 1
ATOM 890 C CA . SER A 1 114 ? -8.485 -7.415 18.736 1.00 85.50 114 SER A CA 1
ATOM 891 C C . SER A 1 114 ? -7.731 -7.726 17.450 1.00 85.50 114 SER A C 1
ATOM 893 O O . SER A 1 114 ? -6.609 -8.227 17.509 1.00 85.50 114 SER A O 1
ATOM 895 N N . ASP A 1 115 ? -8.299 -7.351 16.304 1.00 82.94 115 ASP A N 1
ATOM 896 C CA . ASP A 1 115 ? -7.675 -7.588 15.007 1.00 82.94 115 ASP A CA 1
ATOM 897 C C . ASP A 1 115 ? -7.953 -6.463 14.004 1.00 82.94 115 ASP A C 1
ATOM 899 O O . ASP A 1 115 ? -8.902 -5.689 14.143 1.00 82.94 115 ASP A O 1
ATOM 903 N N . ILE A 1 116 ? -7.085 -6.383 13.002 1.00 81.25 116 ILE A N 1
ATOM 904 C CA . ILE A 1 116 ? -7.161 -5.498 11.846 1.00 81.25 116 ILE A CA 1
ATOM 905 C C . ILE A 1 116 ? -6.756 -6.313 10.627 1.00 81.25 116 ILE A C 1
ATOM 907 O O . ILE A 1 116 ? -5.624 -6.791 10.549 1.00 81.25 116 ILE A O 1
ATOM 911 N N . VAL A 1 117 ? -7.633 -6.407 9.642 1.00 81.94 117 VAL A N 1
ATOM 912 C CA . VAL A 1 117 ? -7.368 -7.148 8.412 1.00 81.94 117 VAL A CA 1
ATOM 913 C C . VAL A 1 117 ? -7.579 -6.213 7.224 1.00 81.94 117 VAL A C 1
ATOM 915 O O . VAL A 1 117 ? -8.697 -5.728 7.030 1.00 81.94 117 VAL A O 1
ATOM 918 N N . PRO A 1 118 ? -6.525 -5.910 6.444 1.00 82.69 118 PRO A N 1
ATOM 919 C CA . PRO A 1 118 ? -6.694 -5.302 5.132 1.00 82.69 118 PRO A CA 1
ATOM 920 C C . PRO A 1 118 ? -7.445 -6.280 4.226 1.00 82.69 118 PRO A C 1
ATOM 922 O O . PRO A 1 118 ? -7.068 -7.448 4.142 1.00 82.69 118 PRO A O 1
ATOM 925 N N . ASP A 1 119 ? -8.505 -5.807 3.582 1.00 83.06 119 ASP A N 1
ATOM 926 C CA . ASP A 1 119 ? -9.249 -6.569 2.581 1.00 83.06 119 ASP A CA 1
ATOM 927 C C . ASP A 1 119 ? -8.635 -6.314 1.196 1.00 83.06 119 ASP A C 1
ATOM 929 O O . ASP A 1 119 ? -7.488 -6.685 0.936 1.00 83.06 119 ASP A O 1
ATOM 933 N N . LYS A 1 120 ? -9.361 -5.645 0.298 1.00 81.56 120 LYS A N 1
ATOM 934 C CA . LYS A 1 120 ? -8.893 -5.334 -1.050 1.00 81.56 120 LYS A CA 1
ATOM 935 C C . LYS A 1 120 ? -8.177 -3.997 -1.106 1.00 81.56 120 LYS A C 1
ATOM 937 O O . LYS A 1 120 ? -8.403 -3.095 -0.293 1.00 81.56 120 LYS A O 1
ATOM 942 N N . VAL A 1 121 ? -7.328 -3.880 -2.117 1.00 87.12 121 VAL A N 1
ATOM 943 C CA . VAL A 1 121 ? -6.697 -2.629 -2.517 1.00 87.12 121 VAL A CA 1
ATOM 944 C C . VAL A 1 121 ? -7.490 -2.020 -3.669 1.00 87.12 121 VAL A C 1
ATOM 946 O O . VAL A 1 121 ? -7.904 -2.719 -4.591 1.00 87.12 121 VAL A O 1
ATOM 949 N N . TYR A 1 122 ? -7.682 -0.711 -3.600 1.00 88.50 122 TYR A N 1
ATOM 950 C CA . TYR A 1 122 ? -8.394 0.106 -4.564 1.00 88.50 122 TYR A CA 1
ATOM 951 C C . TYR A 1 122 ? -7.464 1.185 -5.092 1.00 88.50 122 TYR A C 1
ATOM 953 O O . TYR A 1 122 ? -6.683 1.787 -4.348 1.00 88.50 122 TYR A O 1
ATOM 961 N N . LEU A 1 123 ? -7.577 1.434 -6.389 1.00 90.88 123 LEU A N 1
ATOM 962 C CA . LEU A 1 123 ? -6.802 2.441 -7.080 1.00 90.88 123 LEU A CA 1
ATOM 963 C C . LEU A 1 123 ? -7.692 3.625 -7.449 1.00 90.88 123 LEU A C 1
ATOM 965 O O . LEU A 1 123 ? -8.802 3.471 -7.950 1.00 90.88 123 LEU A O 1
ATOM 969 N N . THR A 1 124 ? -7.162 4.816 -7.223 1.00 90.25 124 THR A N 1
ATOM 970 C CA . THR A 1 124 ? -7.683 6.083 -7.737 1.00 90.25 124 THR A CA 1
ATOM 971 C C . THR A 1 124 ? -6.608 6.732 -8.602 1.00 90.25 124 THR A C 1
ATOM 973 O O . THR A 1 124 ? -5.452 6.305 -8.551 1.00 90.25 124 THR A O 1
ATOM 976 N N . PRO A 1 125 ? -6.919 7.815 -9.335 1.00 89.38 125 PRO A N 1
ATOM 977 C CA . PRO A 1 125 ? -5.911 8.502 -10.132 1.00 89.38 125 PRO A CA 1
ATOM 978 C C . PRO A 1 125 ? -4.670 8.958 -9.350 1.00 89.38 125 PRO A C 1
ATOM 980 O O . PRO A 1 125 ? -3.596 9.038 -9.934 1.00 89.38 125 PRO A O 1
ATOM 983 N N . LYS A 1 126 ? -4.789 9.232 -8.041 1.00 88.19 126 LYS A N 1
ATOM 984 C CA . LYS A 1 126 ? -3.686 9.762 -7.213 1.00 88.19 126 LYS A CA 1
ATOM 985 C C . LYS A 1 126 ? -3.235 8.847 -6.078 1.00 88.19 126 LYS A C 1
ATOM 987 O O . LYS A 1 126 ? -2.136 9.017 -5.561 1.00 88.19 126 LYS A O 1
ATOM 992 N N . HIS A 1 127 ? -4.086 7.924 -5.645 1.00 87.12 127 HIS A N 1
ATOM 993 C CA . HIS A 1 127 ? -3.868 7.157 -4.424 1.00 87.12 127 HIS A CA 1
ATOM 994 C C . HIS A 1 127 ? -4.209 5.688 -4.611 1.00 87.12 127 HIS A C 1
ATOM 996 O O . HIS A 1 127 ? -5.200 5.340 -5.255 1.00 87.12 127 HIS A O 1
ATOM 1002 N N . LEU A 1 128 ? -3.416 4.854 -3.952 1.00 87.69 128 LEU A N 1
ATOM 1003 C CA . LEU A 1 128 ? -3.719 3.464 -3.677 1.00 87.69 128 LEU A CA 1
ATOM 1004 C C . LEU A 1 128 ? -4.160 3.377 -2.212 1.00 87.69 128 LEU A C 1
ATOM 1006 O O . LEU A 1 128 ? -3.423 3.819 -1.332 1.00 87.69 128 LEU A O 1
ATOM 1010 N N . TYR A 1 129 ? -5.344 2.843 -1.938 1.00 88.75 129 TYR A N 1
ATOM 1011 C CA . TYR A 1 129 ? -5.817 2.644 -0.566 1.00 88.75 129 TYR A CA 1
ATOM 1012 C C . TYR A 1 129 ? -6.412 1.254 -0.394 1.00 88.75 129 TYR A C 1
ATOM 1014 O O . TYR A 1 129 ? -6.775 0.596 -1.361 1.00 88.75 129 TYR A O 1
ATOM 1022 N N . SER A 1 130 ? -6.524 0.797 0.848 1.00 86.00 130 SER A N 1
ATOM 1023 C CA . SER A 1 130 ? -7.194 -0.459 1.175 1.00 86.00 130 SER A CA 1
ATOM 1024 C C . SER A 1 130 ? -8.330 -0.205 2.149 1.00 86.00 130 SER A C 1
ATOM 1026 O O . SER A 1 130 ? -8.225 0.660 3.021 1.00 86.00 130 SER A O 1
ATOM 1028 N N . VAL A 1 131 ? -9.414 -0.961 1.994 1.00 85.44 131 VAL A N 1
ATOM 1029 C CA . VAL A 1 131 ? -10.440 -1.054 3.032 1.00 85.44 131 VAL A CA 1
ATOM 1030 C C . VAL A 1 131 ? -9.930 -2.012 4.096 1.00 85.44 131 VAL A C 1
ATOM 1032 O O . VAL A 1 131 ? -9.464 -3.107 3.792 1.00 85.44 131 VAL A O 1
ATOM 1035 N N . VAL A 1 132 ? -10.012 -1.585 5.349 1.00 84.94 132 VAL A N 1
ATOM 1036 C CA . VAL A 1 132 ? -9.483 -2.334 6.481 1.00 84.94 132 VAL A CA 1
ATOM 1037 C C . VAL A 1 132 ? -10.615 -2.623 7.453 1.00 84.94 132 VAL A C 1
ATOM 1039 O O . VAL A 1 132 ? -11.298 -1.705 7.909 1.00 84.94 132 VAL A O 1
ATOM 1042 N N . PHE A 1 133 ? -10.793 -3.895 7.796 1.00 86.12 133 PHE A N 1
ATOM 1043 C CA . PHE A 1 133 ? -11.761 -4.327 8.795 1.00 86.12 133 PHE A CA 1
ATOM 1044 C C . PHE A 1 133 ? -11.080 -4.454 10.150 1.00 86.12 133 PHE A C 1
ATOM 1046 O O . PHE A 1 133 ? -10.105 -5.186 10.303 1.00 86.12 133 PHE A O 1
ATOM 1053 N N . ALA A 1 134 ? -11.602 -3.735 11.138 1.00 86.06 134 ALA A N 1
ATOM 1054 C CA . ALA A 1 134 ? -11.104 -3.744 12.504 1.00 86.06 134 ALA A CA 1
ATOM 1055 C C . ALA A 1 134 ? -12.168 -4.321 13.442 1.00 86.06 134 ALA A C 1
ATOM 1057 O O . ALA A 1 134 ? -13.330 -3.921 13.386 1.00 86.06 134 ALA A O 1
ATOM 1058 N N . THR A 1 135 ? -11.770 -5.233 14.329 1.00 89.38 135 THR A N 1
ATOM 1059 C CA . THR A 1 135 ? -12.646 -5.794 15.367 1.00 89.38 135 THR A CA 1
ATOM 1060 C C . THR A 1 135 ? -12.068 -5.528 16.749 1.00 89.38 135 THR A C 1
ATOM 1062 O O . THR A 1 135 ? -10.854 -5.552 16.956 1.00 89.38 135 THR A O 1
ATOM 1065 N N . GLY A 1 136 ? -12.931 -5.247 17.722 1.00 89.62 136 GLY A N 1
ATOM 1066 C CA . GLY A 1 136 ? -12.492 -4.935 19.074 1.00 89.62 136 GLY A CA 1
ATOM 1067 C C . GLY A 1 136 ? -13.632 -4.536 19.997 1.00 89.62 136 GLY A C 1
ATOM 1068 O O . GLY A 1 136 ? -14.804 -4.578 19.629 1.00 89.62 136 GLY A O 1
ATOM 1069 N N . LYS A 1 137 ? -13.268 -4.135 21.214 1.00 91.12 137 LYS A N 1
ATOM 1070 C CA . LYS A 1 137 ? -14.188 -3.596 22.220 1.00 91.12 137 LYS A CA 1
ATOM 1071 C C . LYS A 1 137 ? -13.923 -2.114 22.396 1.00 91.12 137 LYS A C 1
ATOM 1073 O O . LYS A 1 137 ? -12.770 -1.708 22.508 1.00 91.12 137 LYS A O 1
ATOM 1078 N N . VAL A 1 138 ? -14.980 -1.319 22.473 1.00 89.88 138 VAL A N 1
ATOM 1079 C CA . VAL A 1 138 ? -14.886 0.124 22.691 1.00 89.88 138 VAL A CA 1
ATOM 1080 C C . VAL A 1 138 ? -15.701 0.491 23.918 1.00 89.88 138 VAL A C 1
ATOM 1082 O O . VAL A 1 138 ? -16.867 0.129 24.021 1.00 89.88 138 VAL A O 1
ATOM 1085 N N . ASN A 1 139 ? -15.076 1.222 24.835 1.00 90.56 139 ASN A N 1
ATOM 1086 C CA . ASN A 1 139 ? -15.722 1.821 25.989 1.00 90.56 139 ASN A CA 1
ATOM 1087 C C . ASN A 1 139 ? -15.695 3.341 25.842 1.00 90.56 139 ASN A C 1
ATOM 1089 O O . ASN A 1 139 ? -14.631 3.938 25.667 1.00 90.56 139 ASN A O 1
ATOM 1093 N N . LEU A 1 140 ? -16.863 3.965 25.948 1.00 89.31 140 LEU A N 1
ATOM 1094 C CA . LEU A 1 140 ? -17.006 5.413 25.965 1.00 89.31 140 LEU A CA 1
ATOM 1095 C C . LEU A 1 140 ? -17.162 5.877 27.413 1.00 89.31 140 LEU A C 1
ATOM 1097 O O . LEU A 1 140 ? -18.072 5.440 28.114 1.00 89.31 140 LEU A O 1
ATOM 1101 N N . LYS A 1 141 ? -16.283 6.772 27.860 1.00 88.50 141 LYS A N 1
ATOM 1102 C CA . LYS A 1 141 ? -16.410 7.447 29.148 1.00 88.50 141 LYS A CA 1
ATOM 1103 C C . LYS A 1 141 ? -16.804 8.898 28.915 1.00 88.50 141 LYS A C 1
ATOM 1105 O O . LYS A 1 141 ? -16.061 9.649 28.287 1.00 88.50 141 LYS A O 1
ATOM 1110 N N . VAL A 1 142 ? -17.941 9.280 29.483 1.00 89.44 142 VAL A N 1
ATOM 1111 C CA . VAL A 1 142 ? -18.428 10.659 29.515 1.00 89.44 142 VAL A CA 1
ATOM 1112 C C . VAL A 1 142 ? -18.323 11.166 30.953 1.00 89.44 142 VAL A C 1
ATOM 1114 O O . VAL A 1 142 ? -18.815 10.521 31.875 1.00 89.44 142 VAL A O 1
ATOM 1117 N N . ALA A 1 143 ? -17.635 12.283 31.164 1.00 82.12 143 ALA A N 1
ATOM 1118 C CA . ALA A 1 143 ? -17.440 12.912 32.462 1.00 82.12 143 ALA A CA 1
ATOM 1119 C C . ALA A 1 143 ? -17.480 14.436 32.312 1.00 82.12 143 ALA A C 1
ATOM 1121 O O . ALA A 1 143 ? -16.648 15.006 31.618 1.00 82.12 143 ALA A O 1
ATOM 1122 N N . GLY A 1 144 ? -18.419 15.097 32.990 1.00 70.50 144 GLY A N 1
ATOM 1123 C CA . GLY A 1 144 ? -18.460 16.560 33.034 1.00 70.50 144 GLY A CA 1
ATOM 1124 C C . GLY A 1 144 ? -18.947 17.228 31.747 1.00 70.50 144 GLY A C 1
ATOM 1125 O O . GLY A 1 144 ? -18.398 18.258 31.365 1.00 70.50 144 GLY A O 1
ATOM 1126 N N . LEU A 1 145 ? -19.986 16.685 31.099 1.00 63.62 145 LEU A N 1
ATOM 1127 C CA . LEU A 1 145 ? -20.785 17.488 30.168 1.00 63.62 145 LEU A CA 1
ATOM 1128 C C . LEU A 1 145 ? -21.357 18.665 30.968 1.00 63.62 145 LEU A C 1
ATOM 1130 O O . LEU A 1 145 ? -22.273 18.483 31.770 1.00 63.62 145 LEU A O 1
ATOM 1134 N N . LYS A 1 146 ? -20.768 19.856 30.813 1.00 60.66 146 LYS A N 1
ATOM 1135 C CA . LYS A 1 146 ? -21.397 21.085 31.298 1.00 60.66 146 LYS A CA 1
ATOM 1136 C C . LYS A 1 146 ? -22.737 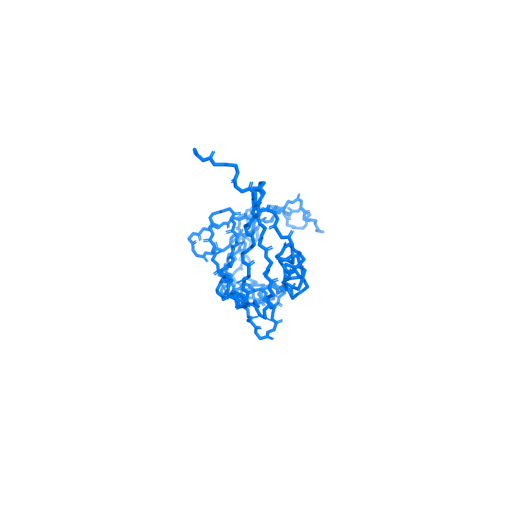21.187 30.576 1.00 60.66 146 LYS A C 1
ATOM 1138 O O . LYS A 1 146 ? -22.771 21.069 29.354 1.00 60.66 146 LYS A O 1
ATOM 1143 N N . GLY A 1 147 ? -23.806 21.272 31.366 1.00 60.19 147 GLY A N 1
ATOM 1144 C CA . GLY A 1 147 ? -25.183 21.243 30.890 1.00 60.19 147 GLY A CA 1
ATOM 1145 C C . GLY A 1 147 ? -25.420 22.221 29.745 1.00 60.19 147 GLY A C 1
ATO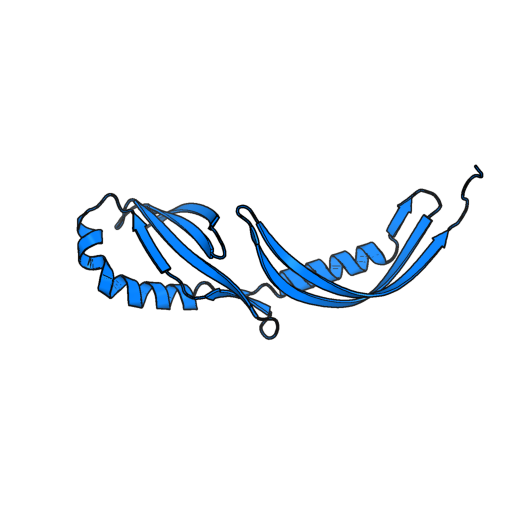M 1146 O O . GLY A 1 147 ? -24.813 23.292 29.698 1.00 60.19 147 GLY A O 1
ATOM 1147 N N . ILE A 1 148 ? -26.284 21.789 28.830 1.00 48.66 148 ILE A N 1
ATOM 1148 C CA . ILE A 1 148 ? -27.050 22.670 27.946 1.00 48.66 148 ILE A CA 1
ATOM 1149 C C . ILE A 1 148 ? -27.910 23.578 28.829 1.00 48.66 148 ILE A C 1
ATOM 1151 O O . ILE A 1 148 ? -28.431 23.051 29.842 1.00 48.66 148 ILE A O 1
#

Organism: NCBI:txid3088362

Secondary structure (DSSP, 8-state):
-EEEEEEEEEETTEEEEEEEEESSS-EEEEEEEEEEEETTTTEEEEEEEEEEEEES-HHHHHSHHHHHHHHHHHHHHH-EEE-HHHHHHHHHHHHHHHHTEEEETTEEEEEEEEEEEEEEEEE-SS-EEEEEEEEEEEEEEE------

Sequence (148 aa):
MEVTSIDMYGQNDRLVIKAGLKGSINGDIYLKGVPYYDPATQQLSLRGLDYDLDTRNTIVRTAGWLLQGQFSRIMERKMVFPVGDQIADAKNTIRKTLSNYKVTEGVVVKGILSDIVPDKVYLTPKHLYSVVFATGKVNLKVAGLKGI

pLDDT: mean 82.58, std 12.07, range [48.66, 93.5]